Protein AF-A0A554N5T5-F1 (afdb_monomer_lite)

Secondary structure (DSSP, 8-state):
-------PPPP--------------------------------------------------------------PPPPPPSSHHHHHTT-TTEEE-TT--SEEEEETTEEEEEPPPS-EEE-HHHHHHHGGG-SS-SSEET---

pLDDT: mean 71.15, std 19.44, range [38.56, 95.56]

Foldseek 3Di:
DDDDDDDDDDDDDDDDDPPPDDDDDDDDDDDDDDDDDDDDDDDDDDDDDDDDDDDPPPPPPPPPPPPPPPPPPPQADADPALVRQCVPWVFAEFALPDQWDWDQDPNDTDTHGRDTGYHHDPRNCVSHVVQVPPNRGGGSGDD

Structure (mmCIF, N/CA/C/O backbone):
data_AF-A0A554N5T5-F1
#
_entry.id   AF-A0A554N5T5-F1
#
loop_
_atom_site.group_PDB
_atom_site.id
_atom_site.type_symbol
_atom_site.label_atom_id
_atom_site.label_alt_id
_atom_site.label_comp_id
_atom_site.label_asym_id
_atom_site.label_entity_id
_atom_site.label_seq_id
_atom_site.pdbx_PDB_ins_code
_atom_site.Cartn_x
_atom_site.Cartn_y
_atom_site.Cartn_z
_atom_site.occupancy
_atom_site.B_iso_or_equiv
_atom_site.auth_seq_id
_atom_site.auth_comp_id
_atom_site.auth_asym_id
_atom_site.auth_atom_id
_atom_site.pdbx_PDB_model_num
ATOM 1 N N . MET A 1 1 ? -51.146 -24.098 1.391 1.00 49.22 1 MET A N 1
ATOM 2 C CA . MET A 1 1 ? -50.821 -25.141 0.397 1.00 49.22 1 MET A CA 1
ATOM 3 C C . MET A 1 1 ? -49.317 -25.378 0.471 1.00 49.22 1 MET A C 1
ATOM 5 O O . MET A 1 1 ? -48.589 -24.434 0.192 1.00 49.22 1 MET A O 1
ATOM 9 N N . PRO A 1 2 ? -48.846 -26.531 0.975 1.00 57.75 2 PRO A N 1
ATOM 10 C CA . PRO A 1 2 ? -47.421 -26.832 1.106 1.00 57.75 2 PRO A CA 1
ATOM 11 C C . PRO A 1 2 ? -46.882 -27.589 -0.124 1.00 57.75 2 PRO A C 1
ATOM 13 O O . PRO A 1 2 ? -47.527 -28.508 -0.618 1.00 57.75 2 PRO A O 1
ATOM 16 N N . GLN A 1 3 ? -45.682 -27.234 -0.575 1.00 53.75 3 GLN A N 1
ATOM 17 C CA . GLN A 1 3 ? -44.787 -28.045 -1.417 1.00 53.75 3 GLN A CA 1
ATOM 18 C C . GLN A 1 3 ? -43.408 -27.911 -0.733 1.00 53.75 3 GLN A C 1
ATOM 20 O O . GLN A 1 3 ? -42.941 -26.788 -0.573 1.00 53.75 3 GLN A O 1
ATOM 25 N N . ALA A 1 4 ? -42.811 -28.902 -0.052 1.00 48.75 4 ALA A N 1
ATOM 26 C CA . ALA A 1 4 ? -42.299 -30.202 -0.518 1.00 48.75 4 ALA A CA 1
ATOM 27 C C . ALA A 1 4 ? -41.511 -30.057 -1.832 1.00 48.75 4 ALA A C 1
ATOM 29 O O . ALA A 1 4 ? -42.044 -29.518 -2.788 1.00 48.75 4 ALA A O 1
ATOM 30 N N . ALA A 1 5 ? -40.284 -30.526 -2.014 1.00 47.50 5 ALA A N 1
ATOM 31 C CA . ALA A 1 5 ? -39.278 -31.158 -1.174 1.00 47.50 5 ALA A CA 1
ATOM 32 C C . ALA A 1 5 ? -37.965 -31.154 -2.003 1.00 47.50 5 ALA A C 1
ATOM 34 O O . ALA A 1 5 ? -37.989 -30.853 -3.193 1.00 47.50 5 ALA A O 1
ATOM 35 N N . ASP A 1 6 ? -36.865 -31.539 -1.362 1.00 42.16 6 ASP A N 1
ATOM 36 C CA . ASP A 1 6 ? -35.802 -32.390 -1.920 1.00 42.16 6 ASP A CA 1
ATOM 37 C C . ASP A 1 6 ? -34.932 -31.902 -3.104 1.00 42.16 6 ASP A C 1
ATOM 39 O O . ASP A 1 6 ? -35.353 -31.843 -4.256 1.00 42.16 6 ASP A O 1
ATOM 43 N N . SER A 1 7 ? -33.645 -31.658 -2.826 1.00 48.94 7 SER A N 1
ATOM 44 C CA . SER A 1 7 ? -32.541 -31.988 -3.743 1.00 48.94 7 SER A CA 1
ATOM 45 C C . SER A 1 7 ? -31.223 -32.034 -2.968 1.00 48.94 7 SER A C 1
ATOM 47 O O . SER A 1 7 ? -30.623 -31.011 -2.634 1.00 48.94 7 SER A O 1
ATOM 49 N N . ALA A 1 8 ? -30.805 -33.257 -2.656 1.00 53.72 8 ALA A N 1
ATOM 50 C CA . ALA A 1 8 ? -29.527 -33.612 -2.053 1.00 53.72 8 ALA A CA 1
ATOM 51 C C . ALA A 1 8 ? -28.341 -33.489 -3.059 1.00 53.72 8 ALA A C 1
ATOM 53 O O . ALA A 1 8 ? -28.553 -33.276 -4.257 1.00 53.72 8 ALA A O 1
ATOM 54 N N . PRO A 1 9 ? -27.078 -33.590 -2.592 1.00 53.03 9 PRO A N 1
ATOM 55 C CA . PRO A 1 9 ? -25.887 -33.094 -3.286 1.00 53.03 9 PRO A CA 1
ATOM 56 C C . PRO A 1 9 ? -25.250 -34.104 -4.254 1.00 53.03 9 PRO A C 1
ATOM 58 O O . PRO A 1 9 ? -25.298 -35.316 -4.050 1.00 53.03 9 PRO A O 1
ATOM 61 N N . ARG A 1 10 ? -24.561 -33.596 -5.287 1.00 49.97 10 ARG A N 1
ATOM 62 C CA . ARG A 1 10 ? -23.724 -34.408 -6.184 1.00 49.97 10 ARG A CA 1
ATOM 63 C C . ARG A 1 10 ? -22.282 -34.514 -5.686 1.00 49.97 10 ARG A C 1
ATOM 65 O O . ARG A 1 10 ? -21.569 -33.522 -5.560 1.00 49.97 10 ARG A O 1
ATOM 72 N N . SER A 1 11 ? -21.892 -35.763 -5.467 1.00 43.12 11 SER A N 1
ATOM 73 C CA . SER A 1 11 ? -20.559 -36.301 -5.215 1.00 43.12 11 SER A CA 1
ATOM 74 C C . SER A 1 11 ? -19.518 -35.936 -6.278 1.00 43.12 11 SER A C 1
ATOM 76 O O . SER A 1 11 ? -19.821 -35.858 -7.467 1.00 43.12 11 SER A O 1
ATOM 78 N N . GLY A 1 12 ? -18.259 -35.833 -5.847 1.00 43.91 12 GLY A N 1
ATOM 79 C CA . GLY A 1 12 ? -17.091 -35.744 -6.721 1.00 43.91 12 GLY A CA 1
ATOM 80 C C . GLY A 1 12 ? -15.784 -35.888 -5.943 1.00 43.91 12 GLY A C 1
ATOM 81 O O . GLY A 1 12 ? -15.068 -34.914 -5.741 1.00 43.91 12 GLY A O 1
ATOM 82 N N . ALA A 1 13 ? -15.497 -37.104 -5.474 1.00 42.81 13 ALA A N 1
ATOM 83 C CA . ALA A 1 13 ? -14.181 -37.520 -4.992 1.00 42.81 13 ALA A CA 1
ATOM 84 C C . ALA A 1 13 ? -13.258 -37.822 -6.189 1.00 42.81 13 ALA A C 1
ATOM 86 O O . ALA A 1 13 ? -13.723 -38.361 -7.191 1.00 42.81 13 ALA A O 1
ATOM 87 N N . GLY A 1 14 ? -11.957 -37.516 -6.100 1.00 41.19 14 GLY A N 1
ATOM 88 C CA . GLY A 1 14 ? -11.031 -37.832 -7.196 1.00 41.19 14 GLY A CA 1
ATOM 89 C C . GLY A 1 14 ? -9.615 -37.275 -7.074 1.00 41.19 14 GLY A C 1
ATOM 90 O O . GLY A 1 14 ? -9.227 -36.373 -7.801 1.00 41.19 14 GLY A O 1
ATOM 91 N N . HIS A 1 15 ? -8.877 -37.840 -6.127 1.00 38.56 15 HIS A N 1
ATOM 92 C CA . HIS A 1 15 ? -7.425 -37.915 -5.957 1.00 38.56 15 HIS A CA 1
ATOM 93 C C . HIS A 1 15 ? -6.463 -37.468 -7.090 1.00 38.56 15 HIS A C 1
ATOM 95 O O . HIS A 1 15 ? -6.491 -37.950 -8.215 1.00 38.56 15 HIS A O 1
ATOM 101 N N . GLU A 1 16 ? -5.460 -36.694 -6.647 1.00 43.41 16 GLU A N 1
ATOM 102 C CA . GLU A 1 16 ? -4.024 -36.996 -6.788 1.00 43.41 16 GLU A CA 1
ATOM 103 C C . GLU A 1 16 ? -3.380 -36.973 -8.184 1.00 43.41 16 GLU A C 1
ATOM 105 O O . GLU A 1 16 ? -3.365 -37.983 -8.873 1.00 43.41 16 GLU A O 1
ATOM 110 N N . ARG A 1 17 ? -2.615 -35.907 -8.489 1.00 48.34 17 ARG A N 1
ATOM 111 C CA . ARG A 1 17 ? -1.247 -36.046 -9.043 1.00 48.34 17 ARG A CA 1
ATOM 112 C C . ARG A 1 17 ? -0.309 -34.966 -8.497 1.00 48.34 17 ARG A C 1
ATOM 114 O O . ARG A 1 17 ? -0.153 -33.872 -9.034 1.00 48.34 17 ARG A O 1
ATOM 121 N N . ARG A 1 18 ? 0.373 -35.334 -7.413 1.00 51.47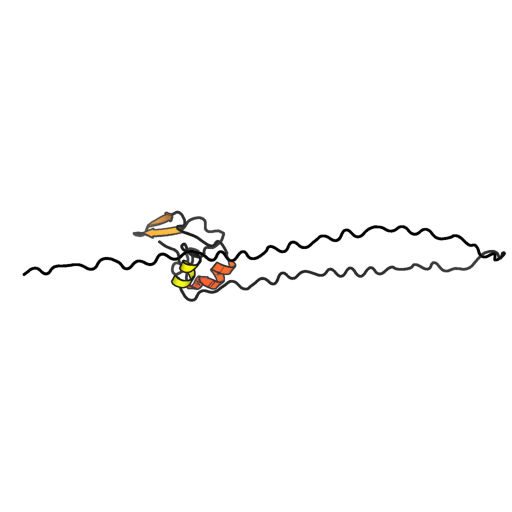 18 ARG A N 1
ATOM 122 C CA . ARG A 1 18 ? 1.564 -34.691 -6.845 1.00 51.47 18 ARG A CA 1
ATOM 123 C C . ARG A 1 18 ? 2.710 -34.720 -7.870 1.00 51.47 18 ARG A C 1
ATOM 125 O O . ARG A 1 18 ? 3.497 -35.662 -7.912 1.00 51.47 18 ARG A O 1
ATOM 132 N N . SER A 1 19 ? 2.818 -33.681 -8.696 1.00 45.09 19 SER A N 1
ATOM 133 C CA . SER A 1 19 ? 3.939 -33.495 -9.625 1.00 45.09 19 SER A CA 1
ATOM 134 C C . SER A 1 19 ? 5.207 -33.103 -8.856 1.00 45.09 19 SER A C 1
ATOM 136 O O . SER A 1 19 ? 5.500 -31.925 -8.650 1.00 45.09 19 SER A O 1
ATOM 138 N N . ARG A 1 20 ? 5.969 -34.115 -8.427 1.00 57.06 20 ARG A N 1
ATOM 139 C CA . ARG A 1 20 ? 7.318 -33.985 -7.862 1.00 57.06 20 ARG A CA 1
ATOM 140 C C . ARG A 1 20 ? 8.254 -33.379 -8.917 1.00 57.06 20 ARG A C 1
ATOM 142 O O . ARG A 1 20 ? 8.792 -34.100 -9.754 1.00 57.06 20 ARG A O 1
ATOM 149 N N . ARG A 1 21 ? 8.467 -32.058 -8.888 1.00 56.06 21 ARG A N 1
ATOM 150 C CA . ARG A 1 21 ? 9.581 -31.444 -9.625 1.00 56.06 21 ARG A CA 1
ATOM 151 C C . ARG A 1 21 ? 10.873 -31.743 -8.876 1.00 56.06 21 ARG A C 1
ATOM 153 O O . ARG A 1 21 ? 11.084 -31.331 -7.741 1.00 56.06 21 ARG A O 1
ATOM 160 N N . ARG A 1 22 ? 11.670 -32.561 -9.551 1.00 53.31 22 ARG A N 1
ATOM 161 C CA . ARG A 1 22 ? 13.000 -33.048 -9.217 1.00 53.31 22 ARG A CA 1
ATOM 162 C C . ARG A 1 22 ? 13.915 -31.855 -8.919 1.00 53.31 22 ARG A C 1
ATOM 164 O O . ARG A 1 22 ? 14.130 -31.012 -9.782 1.00 53.31 22 ARG A O 1
ATOM 171 N N . ILE A 1 23 ? 14.408 -31.786 -7.687 1.00 52.84 23 ILE A N 1
ATOM 172 C CA . ILE A 1 23 ? 15.435 -30.837 -7.256 1.00 52.84 23 ILE A CA 1
ATOM 173 C C . ILE A 1 23 ? 16.756 -31.349 -7.832 1.00 52.84 23 ILE A C 1
ATOM 175 O O . ILE A 1 23 ? 17.300 -32.347 -7.365 1.00 52.84 23 ILE A O 1
ATOM 179 N N . THR A 1 24 ? 17.233 -30.718 -8.898 1.00 52.78 24 THR A N 1
ATOM 180 C CA . THR A 1 24 ? 18.574 -30.928 -9.446 1.00 52.78 24 THR A CA 1
ATOM 181 C C . THR A 1 24 ? 19.557 -30.089 -8.635 1.00 52.78 24 THR A C 1
ATOM 183 O O . THR A 1 24 ? 19.579 -28.866 -8.732 1.00 52.78 24 THR A O 1
ATOM 186 N N . THR A 1 25 ? 20.360 -30.747 -7.804 1.00 57.94 25 THR A N 1
ATOM 187 C CA . THR A 1 25 ? 21.508 -30.143 -7.122 1.00 57.94 25 THR A CA 1
ATOM 188 C C . THR A 1 25 ? 22.676 -29.987 -8.108 1.00 57.94 25 THR A C 1
ATOM 190 O O . THR A 1 25 ? 23.007 -30.942 -8.815 1.00 57.94 25 THR A O 1
ATOM 193 N N . PRO A 1 26 ? 23.341 -28.820 -8.187 1.00 51.88 26 PRO A N 1
ATOM 194 C CA . PRO A 1 26 ? 24.586 -28.704 -8.929 1.00 51.88 26 PRO A CA 1
ATOM 195 C C . PRO A 1 26 ? 25.733 -29.338 -8.130 1.00 51.88 26 PRO A C 1
ATOM 197 O O . PRO A 1 26 ? 26.056 -28.950 -7.009 1.00 51.88 26 PRO A O 1
ATOM 200 N N . ARG A 1 27 ? 26.333 -30.353 -8.750 1.00 50.59 27 ARG A N 1
ATOM 201 C CA . ARG A 1 27 ? 27.524 -31.093 -8.330 1.00 50.59 27 ARG A CA 1
ATOM 202 C C . ARG A 1 27 ? 28.739 -30.158 -8.323 1.00 50.59 27 ARG A C 1
ATOM 204 O O . ARG A 1 27 ? 29.186 -29.709 -9.374 1.00 50.59 27 ARG A O 1
ATOM 211 N N . THR A 1 28 ? 29.291 -29.894 -7.144 1.00 45.75 28 THR A N 1
ATOM 212 C CA . THR A 1 28 ? 30.561 -29.185 -6.960 1.00 45.75 28 THR A CA 1
ATOM 213 C C . THR A 1 28 ? 31.709 -30.021 -7.533 1.00 45.75 28 THR A C 1
ATOM 215 O O . THR A 1 28 ? 32.001 -31.128 -7.076 1.00 45.75 28 THR A O 1
ATOM 218 N N . ARG A 1 29 ? 32.360 -29.514 -8.586 1.00 50.28 29 ARG A N 1
ATOM 219 C CA . ARG A 1 29 ? 33.552 -30.132 -9.182 1.00 50.28 29 ARG A CA 1
ATOM 220 C C . ARG A 1 29 ? 34.784 -29.650 -8.412 1.00 50.28 29 ARG A C 1
ATOM 222 O O . ARG A 1 29 ? 35.198 -28.502 -8.525 1.00 50.28 29 ARG A O 1
ATOM 229 N N . ARG A 1 30 ? 35.341 -30.551 -7.606 1.00 50.38 30 ARG A N 1
ATOM 230 C CA . ARG A 1 30 ? 36.620 -30.425 -6.898 1.00 50.38 30 ARG A CA 1
ATOM 231 C C . ARG A 1 30 ? 37.745 -30.540 -7.939 1.00 50.38 30 ARG A C 1
ATOM 233 O O . ARG A 1 30 ? 37.975 -31.624 -8.465 1.00 50.38 30 ARG A O 1
ATOM 240 N N . GLY A 1 31 ? 38.376 -29.423 -8.296 1.00 45.19 31 GLY A N 1
ATOM 241 C CA . GLY A 1 31 ? 39.524 -29.384 -9.209 1.00 45.19 31 GLY A CA 1
ATOM 242 C C . GLY A 1 31 ? 40.820 -29.645 -8.449 1.00 45.19 31 GLY A C 1
ATOM 243 O O . GLY A 1 31 ? 41.199 -28.855 -7.588 1.00 45.19 31 GLY A O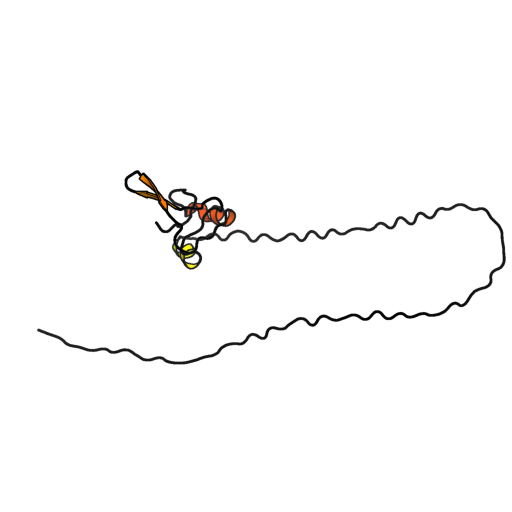 1
ATOM 244 N N . GLY A 1 32 ? 41.447 -30.787 -8.731 1.00 43.22 32 GLY A N 1
ATOM 245 C CA . GLY A 1 32 ? 42.703 -31.233 -8.141 1.00 43.22 32 GLY A CA 1
ATOM 246 C C . GLY A 1 32 ? 43.899 -30.398 -8.597 1.00 43.22 32 GLY A C 1
ATOM 247 O O . GLY A 1 32 ? 44.014 -30.006 -9.754 1.00 43.22 32 GLY A O 1
ATOM 248 N N . ARG A 1 33 ? 44.786 -30.143 -7.639 1.00 49.31 33 ARG A N 1
ATOM 249 C CA . ARG A 1 33 ? 46.080 -29.481 -7.771 1.00 49.31 33 ARG A CA 1
ATOM 250 C C . ARG A 1 33 ? 47.094 -30.533 -8.239 1.00 49.31 33 ARG A C 1
ATOM 252 O O . ARG A 1 33 ? 47.535 -31.327 -7.413 1.00 49.31 33 ARG A O 1
ATOM 259 N N . SER A 1 34 ? 47.430 -30.553 -9.529 1.00 44.41 34 SER A N 1
ATOM 260 C CA . SER A 1 34 ? 48.557 -31.350 -10.036 1.00 44.41 34 SER A CA 1
ATOM 261 C C . SER A 1 34 ? 49.816 -30.491 -10.016 1.00 44.41 34 SER A C 1
ATOM 263 O O . SER A 1 34 ? 49.837 -29.389 -10.562 1.00 44.41 34 SER A O 1
ATOM 265 N N . ARG A 1 35 ? 50.813 -30.971 -9.274 1.00 53.09 35 ARG A N 1
ATOM 266 C CA . ARG A 1 35 ? 52.173 -30.445 -9.216 1.00 53.09 35 ARG A CA 1
ATOM 267 C C . ARG A 1 35 ? 52.974 -31.237 -10.237 1.00 53.09 35 ARG A C 1
ATOM 269 O O . ARG A 1 35 ? 53.148 -32.431 -10.031 1.00 53.09 35 ARG A O 1
ATOM 276 N N . ASP A 1 36 ? 53.494 -30.568 -11.251 1.00 45.00 36 ASP A N 1
ATOM 277 C CA . ASP A 1 36 ? 54.480 -31.150 -12.151 1.00 45.00 36 ASP A CA 1
ATOM 278 C C . ASP A 1 36 ? 55.788 -30.369 -12.002 1.00 45.00 36 ASP A C 1
ATOM 280 O O . ASP A 1 36 ? 55.914 -29.209 -12.388 1.00 45.00 36 ASP A O 1
ATOM 284 N N . HIS A 1 37 ? 56.735 -31.026 -11.331 1.00 52.12 37 HIS A N 1
ATOM 285 C CA . HIS A 1 37 ? 58.162 -30.734 -11.361 1.00 52.12 37 HIS A CA 1
ATOM 286 C C . HIS A 1 37 ? 58.725 -31.285 -12.667 1.00 52.12 37 HIS A C 1
ATOM 288 O O . HIS A 1 37 ? 58.527 -32.46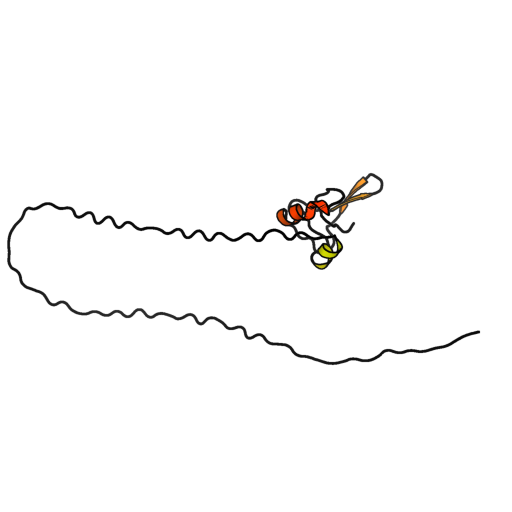6 -12.899 1.00 52.12 37 HIS A O 1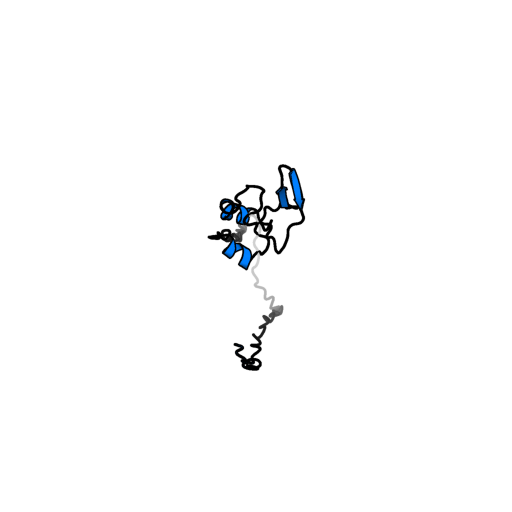
ATOM 294 N N . HIS A 1 38 ? 59.453 -30.485 -13.443 1.00 41.91 38 HIS A N 1
ATOM 295 C CA . HIS A 1 38 ? 60.478 -30.860 -14.436 1.00 41.91 38 HIS A CA 1
ATOM 296 C C . HIS A 1 38 ? 61.187 -29.542 -14.792 1.00 41.91 38 HIS A C 1
ATOM 298 O O . HIS A 1 38 ? 60.537 -28.506 -14.866 1.00 41.91 38 HIS A O 1
ATOM 304 N N . GLN A 1 39 ? 62.476 -29.426 -15.064 1.00 43.53 39 GLN A N 1
ATOM 305 C CA . GLN A 1 39 ? 63.668 -30.243 -14.896 1.00 43.53 39 GLN A CA 1
ATOM 306 C C . GLN A 1 39 ? 64.765 -29.210 -15.191 1.00 43.53 39 GLN A C 1
ATOM 308 O O . GLN A 1 39 ? 64.739 -28.555 -16.230 1.00 43.53 39 GLN A O 1
ATOM 313 N N . PHE A 1 40 ? 65.685 -29.015 -14.255 1.00 43.69 40 PHE A N 1
ATOM 314 C CA . PHE A 1 40 ? 66.874 -28.188 -14.436 1.00 43.69 40 PHE A CA 1
ATOM 315 C C . PHE A 1 40 ? 67.748 -28.811 -15.540 1.00 43.69 40 PHE A C 1
ATOM 317 O O . PHE A 1 40 ? 68.143 -29.973 -15.413 1.00 43.69 40 PHE A O 1
ATOM 324 N N . GLN A 1 41 ? 68.068 -28.064 -16.597 1.00 45.34 41 GLN A N 1
ATOM 325 C CA . GLN A 1 41 ? 69.182 -28.348 -17.508 1.00 45.34 41 GLN A CA 1
ATOM 326 C C . GLN A 1 41 ? 69.824 -27.003 -17.861 1.00 45.34 41 GLN A C 1
ATOM 328 O O . GLN A 1 41 ? 69.163 -26.115 -18.394 1.00 45.34 41 GLN A O 1
ATOM 333 N N . GLY A 1 42 ? 71.075 -26.832 -17.435 1.00 47.41 42 GLY A N 1
ATOM 334 C CA . GLY A 1 42 ? 71.839 -25.602 -17.593 1.00 47.41 42 GLY A CA 1
ATOM 335 C C . GLY A 1 42 ? 72.414 -25.439 -18.996 1.00 47.41 42 GLY A C 1
ATOM 336 O O . GLY A 1 42 ? 72.755 -26.419 -19.647 1.00 47.41 42 GLY A O 1
ATOM 337 N N . GLU A 1 43 ? 72.574 -24.182 -19.401 1.00 52.69 43 GLU A N 1
ATOM 338 C CA . GLU A 1 43 ? 73.340 -23.763 -20.576 1.00 52.69 43 GLU A CA 1
ATOM 339 C C . GLU A 1 43 ? 74.603 -23.012 -20.111 1.00 52.69 43 GLU A C 1
ATOM 341 O O . GLU A 1 43 ? 74.504 -22.159 -19.218 1.00 52.69 43 GLU A O 1
ATOM 346 N N . PRO A 1 44 ? 75.797 -23.294 -20.668 1.00 64.25 44 PRO A N 1
ATOM 347 C CA . PRO A 1 44 ? 77.033 -22.648 -20.254 1.00 64.25 44 PRO A CA 1
ATOM 348 C C . PRO A 1 44 ? 77.352 -21.458 -21.164 1.00 64.25 44 PRO A C 1
ATOM 350 O O . PRO A 1 44 ? 77.716 -21.646 -22.320 1.00 64.25 44 PRO A O 1
ATOM 353 N N . VAL A 1 45 ? 77.347 -20.228 -20.641 1.00 52.00 45 VAL A N 1
ATOM 354 C CA . VAL A 1 45 ? 78.015 -19.110 -21.329 1.00 52.00 45 VAL A CA 1
ATOM 355 C C . VAL A 1 45 ? 78.861 -18.308 -20.351 1.00 52.00 45 VAL A C 1
ATOM 357 O O . VAL A 1 45 ? 78.407 -17.777 -19.340 1.00 52.00 45 VAL A O 1
ATOM 360 N N . ARG A 1 46 ? 80.153 -18.292 -20.672 1.00 52.94 46 ARG A N 1
ATOM 361 C CA . ARG A 1 46 ? 81.243 -17.636 -19.961 1.00 52.94 46 ARG A CA 1
ATOM 362 C C . ARG A 1 46 ? 81.137 -16.110 -20.097 1.00 52.94 46 ARG A C 1
ATOM 364 O O . ARG A 1 46 ? 81.020 -15.622 -21.208 1.00 52.94 46 ARG A O 1
ATOM 371 N N . ILE A 1 47 ? 81.292 -15.423 -18.958 1.00 58.16 47 ILE A N 1
ATOM 372 C CA . ILE A 1 47 ? 82.082 -14.192 -18.721 1.00 58.16 47 ILE A CA 1
ATOM 373 C C . ILE A 1 47 ? 81.829 -12.999 -19.669 1.00 58.16 47 ILE A C 1
ATOM 375 O O . ILE A 1 47 ? 82.184 -13.079 -20.832 1.00 58.16 47 ILE A O 1
ATOM 379 N N . ILE A 1 48 ? 81.405 -11.843 -19.127 1.00 56.19 48 ILE A N 1
ATOM 380 C CA . ILE A 1 48 ? 82.055 -10.512 -19.265 1.00 56.19 48 ILE A CA 1
ATOM 381 C C . ILE A 1 48 ? 81.389 -9.518 -18.286 1.00 56.19 48 ILE A C 1
ATOM 383 O O . ILE A 1 48 ? 80.211 -9.614 -17.956 1.00 56.19 48 ILE A O 1
ATOM 387 N N . ARG A 1 49 ? 82.215 -8.621 -17.742 1.00 56.56 49 ARG A N 1
ATOM 388 C CA . ARG A 1 49 ? 82.007 -7.760 -16.572 1.00 56.56 49 ARG A CA 1
ATOM 389 C C . ARG A 1 49 ? 81.263 -6.454 -16.911 1.00 56.56 49 ARG A C 1
ATOM 391 O O . ARG A 1 49 ? 81.670 -5.763 -17.830 1.00 56.56 49 ARG A O 1
ATOM 398 N N . THR A 1 50 ? 80.293 -6.113 -16.055 1.00 55.09 50 THR A N 1
ATOM 399 C CA . THR A 1 50 ? 79.912 -4.777 -15.525 1.00 55.09 50 THR A CA 1
ATOM 400 C C . THR A 1 50 ? 79.575 -3.584 -16.446 1.00 55.09 50 THR A C 1
ATOM 402 O O . THR A 1 50 ? 80.302 -3.262 -17.372 1.00 55.09 50 THR A O 1
ATOM 405 N N . LEU A 1 51 ? 78.569 -2.826 -15.968 1.00 53.41 51 LEU A N 1
ATOM 406 C CA . LEU A 1 51 ? 78.051 -1.494 -16.348 1.00 53.41 51 LEU A CA 1
ATOM 407 C C . LEU A 1 51 ? 77.034 -1.445 -17.502 1.00 53.41 51 LEU A C 1
ATOM 409 O O . LEU A 1 51 ? 77.381 -1.594 -18.664 1.00 53.41 51 LEU A O 1
ATOM 413 N N . GLY A 1 52 ? 75.781 -1.103 -17.174 1.00 44.78 52 GLY A N 1
ATOM 414 C CA . GLY A 1 52 ? 74.802 -0.683 -18.179 1.00 44.78 52 GLY A CA 1
ATOM 415 C C . GLY A 1 52 ? 73.353 -0.689 -17.700 1.00 44.78 52 GLY A C 1
ATOM 416 O O . GLY A 1 52 ? 72.693 -1.716 -17.712 1.00 44.78 52 GLY A O 1
ATOM 417 N N . ILE A 1 53 ? 72.897 0.483 -17.270 1.00 53.22 53 ILE A N 1
ATOM 418 C CA . ILE A 1 53 ? 71.522 0.964 -17.056 1.00 53.22 53 ILE A CA 1
ATOM 419 C C . ILE A 1 53 ? 70.417 0.174 -17.788 1.00 53.22 53 ILE A C 1
ATOM 421 O O . ILE A 1 53 ? 70.408 0.125 -19.011 1.00 53.22 53 ILE A O 1
ATOM 425 N N . ALA A 1 54 ? 69.415 -0.297 -17.038 1.00 49.81 54 ALA A N 1
ATOM 426 C CA . ALA A 1 54 ? 67.996 0.028 -17.254 1.00 49.81 54 ALA A CA 1
ATOM 427 C C . ALA A 1 54 ? 67.148 -0.673 -16.183 1.00 49.81 54 ALA A C 1
ATOM 429 O O . ALA A 1 54 ? 66.913 -1.879 -16.234 1.00 49.81 54 ALA A O 1
ATOM 430 N N . ALA A 1 55 ? 66.674 0.091 -15.199 1.00 55.03 55 ALA A N 1
ATOM 431 C CA . ALA A 1 55 ? 65.597 -0.348 -14.327 1.00 55.03 55 ALA A CA 1
ATOM 432 C C . ALA A 1 55 ? 64.334 -0.524 -15.184 1.00 55.03 55 ALA A C 1
ATOM 434 O O . ALA A 1 55 ? 63.646 0.445 -15.494 1.00 55.03 55 ALA A O 1
ATOM 435 N N . ALA A 1 56 ? 64.043 -1.754 -15.602 1.00 56.38 56 ALA A N 1
ATOM 436 C CA . ALA A 1 56 ? 62.763 -2.089 -16.205 1.00 56.38 56 ALA A CA 1
ATOM 437 C C . ALA A 1 56 ? 61.718 -2.175 -15.082 1.00 56.38 56 ALA A C 1
ATOM 439 O O . ALA A 1 56 ? 61.451 -3.242 -14.530 1.00 56.38 56 ALA A O 1
ATOM 440 N N . THR A 1 57 ? 61.151 -1.032 -14.697 1.00 60.22 57 THR A N 1
ATOM 441 C CA . THR A 1 57 ? 59.937 -0.977 -13.881 1.00 60.22 57 THR A CA 1
ATOM 442 C C . THR A 1 57 ? 58.782 -1.544 -14.704 1.00 60.22 57 THR A C 1
ATOM 444 O O . THR A 1 57 ? 58.103 -0.837 -15.444 1.00 60.22 57 THR A O 1
ATOM 447 N N . ALA A 1 58 ? 58.560 -2.853 -14.598 1.00 61.56 58 ALA A N 1
ATOM 448 C CA . ALA A 1 58 ? 57.362 -3.493 -15.121 1.00 61.56 58 ALA A CA 1
ATOM 449 C C . ALA A 1 58 ? 56.152 -3.011 -14.302 1.00 61.56 58 ALA A C 1
ATOM 451 O O . ALA A 1 58 ? 55.815 -3.574 -13.261 1.00 61.56 58 ALA A O 1
ATOM 452 N N . VAL A 1 59 ? 55.520 -1.923 -14.745 1.00 61.00 59 VAL A N 1
ATOM 453 C CA . VAL A 1 59 ? 54.251 -1.443 -14.191 1.00 61.00 59 VAL A CA 1
ATOM 454 C C . VAL A 1 59 ? 53.168 -2.439 -14.603 1.00 61.00 59 VAL A C 1
ATOM 456 O O . VAL A 1 59 ? 52.619 -2.363 -15.701 1.00 61.00 59 VAL A O 1
ATOM 459 N N . LEU A 1 60 ? 52.870 -3.410 -13.735 1.00 63.53 60 LEU A N 1
ATOM 460 C CA . LEU A 1 60 ? 51.677 -4.245 -13.872 1.00 63.53 60 LEU A CA 1
ATOM 461 C C . LEU A 1 60 ? 50.447 -3.363 -13.621 1.00 63.53 60 LEU A C 1
ATOM 463 O O . LEU A 1 60 ? 50.035 -3.155 -12.481 1.00 63.53 60 LEU A O 1
ATOM 467 N N . ALA A 1 61 ? 49.859 -2.838 -14.694 1.00 60.97 61 ALA A N 1
ATOM 468 C CA . ALA A 1 61 ? 48.554 -2.196 -14.649 1.00 60.97 61 ALA A CA 1
ATOM 469 C C . ALA A 1 61 ? 47.479 -3.262 -14.377 1.00 60.97 61 ALA A C 1
ATOM 471 O O . ALA A 1 61 ? 47.005 -3.944 -15.286 1.00 60.97 61 ALA A O 1
ATOM 472 N N . THR A 1 62 ? 47.103 -3.438 -13.112 1.00 67.44 62 THR A N 1
ATOM 473 C CA . THR A 1 62 ? 45.952 -4.255 -12.727 1.00 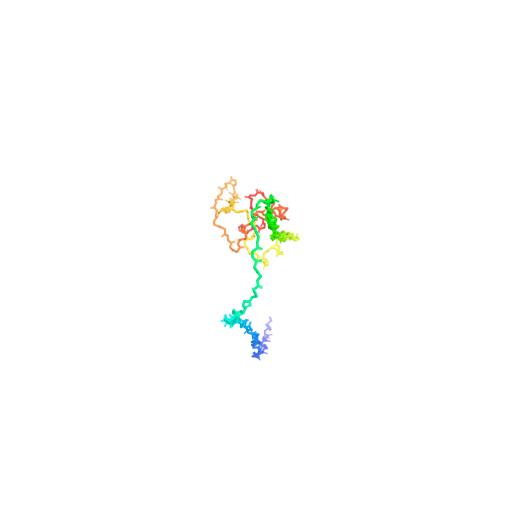67.44 62 THR A CA 1
ATOM 474 C C . THR A 1 62 ? 44.677 -3.459 -12.989 1.00 67.44 62 THR A C 1
ATOM 476 O O . THR A 1 62 ? 44.243 -2.632 -12.189 1.00 67.44 62 THR A O 1
ATOM 479 N N . THR A 1 63 ? 44.046 -3.693 -14.138 1.00 69.31 63 THR A N 1
ATOM 480 C CA . THR A 1 63 ? 42.694 -3.193 -14.397 1.00 69.31 63 THR A CA 1
ATOM 481 C C . THR A 1 63 ? 41.704 -3.987 -13.545 1.00 69.31 63 THR A C 1
ATOM 483 O O . THR A 1 63 ? 41.199 -5.043 -13.922 1.00 69.31 63 THR A O 1
ATOM 486 N N . VAL A 1 64 ? 41.428 -3.487 -12.342 1.00 69.00 64 VAL A N 1
ATOM 487 C CA . VAL A 1 64 ? 40.302 -3.948 -11.526 1.00 69.00 64 VAL A CA 1
ATOM 488 C C . VAL A 1 64 ? 39.001 -3.531 -12.210 1.00 69.00 64 VAL A C 1
ATOM 490 O O . VAL A 1 64 ? 38.509 -2.418 -12.035 1.00 69.00 64 VAL A O 1
ATOM 493 N N . VAL A 1 65 ? 38.427 -4.431 -13.008 1.00 68.88 65 VAL A N 1
ATOM 494 C CA . VAL A 1 65 ? 37.039 -4.299 -13.461 1.00 68.88 65 VAL A CA 1
ATOM 495 C C . VAL A 1 65 ? 36.147 -4.547 -12.248 1.00 68.88 65 VAL A C 1
ATOM 497 O O . VAL A 1 65 ? 35.800 -5.682 -11.921 1.00 68.88 65 VAL A O 1
ATOM 500 N N . VAL A 1 66 ? 35.787 -3.469 -11.550 1.0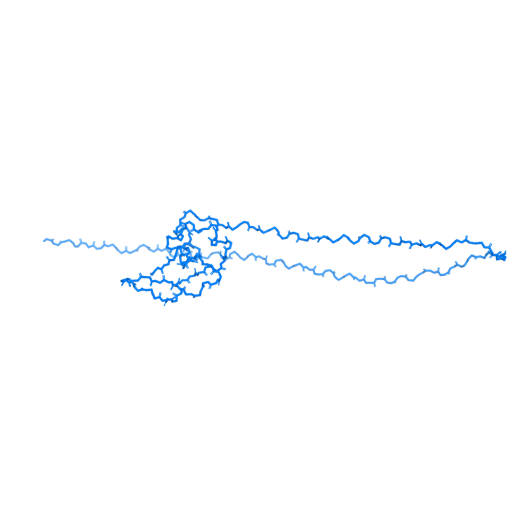0 68.25 66 VAL A N 1
ATOM 501 C CA . VAL A 1 66 ? 34.710 -3.486 -10.557 1.00 68.25 66 VAL A CA 1
ATOM 502 C C . VAL A 1 66 ? 33.400 -3.600 -11.334 1.00 68.25 66 VAL A C 1
ATOM 504 O O . VAL A 1 66 ? 32.772 -2.608 -11.697 1.00 68.25 66 VAL A O 1
ATOM 507 N N . GLY A 1 67 ? 33.012 -4.834 -11.652 1.00 58.94 67 GLY A N 1
ATOM 508 C CA . GLY A 1 67 ? 31.699 -5.146 -12.201 1.00 58.94 67 GLY A CA 1
ATOM 509 C C . GLY A 1 67 ? 30.630 -4.851 -11.155 1.00 58.94 67 GLY A C 1
ATOM 510 O O . GLY A 1 67 ? 30.288 -5.715 -10.351 1.00 58.94 67 GLY A O 1
ATOM 511 N N . GLY A 1 68 ? 30.122 -3.619 -11.138 1.00 63.41 68 GLY A N 1
ATOM 512 C CA . GLY A 1 68 ? 28.973 -3.250 -10.324 1.00 63.41 68 GLY A CA 1
ATOM 513 C C . GLY A 1 68 ? 27.760 -4.058 -10.773 1.00 63.41 68 GLY A C 1
ATOM 514 O O . GLY A 1 68 ? 27.214 -3.819 -11.849 1.00 63.41 68 GLY A O 1
ATOM 515 N N . THR A 1 69 ? 27.322 -5.024 -9.965 1.00 63.72 69 THR A N 1
ATOM 516 C CA . THR A 1 69 ? 26.030 -5.676 -10.175 1.00 63.72 69 THR A CA 1
ATOM 517 C C . THR A 1 69 ? 24.941 -4.639 -9.917 1.00 63.72 69 THR A C 1
ATOM 519 O O . THR A 1 69 ? 24.544 -4.416 -8.771 1.00 63.72 69 THR A O 1
ATOM 522 N N . SER A 1 70 ? 24.476 -3.966 -10.969 1.00 64.25 70 SER A N 1
ATOM 523 C CA . SER A 1 70 ? 23.289 -3.125 -10.871 1.00 64.25 70 SER A CA 1
ATOM 524 C C . SER A 1 70 ? 22.111 -4.059 -10.616 1.00 64.25 70 SER A C 1
ATOM 526 O O . SER A 1 70 ? 21.675 -4.795 -11.502 1.00 64.25 70 SER A O 1
ATOM 528 N N . THR A 1 71 ? 21.653 -4.123 -9.365 1.00 65.44 71 THR A N 1
ATOM 529 C CA . THR A 1 71 ? 20.423 -4.844 -9.041 1.00 65.44 71 THR A CA 1
ATOM 530 C C . THR A 1 71 ? 19.307 -4.100 -9.752 1.00 65.44 71 THR A C 1
ATOM 532 O O . THR A 1 71 ? 18.975 -2.991 -9.366 1.00 65.44 71 THR A O 1
ATOM 535 N N . ALA A 1 72 ? 18.766 -4.649 -10.836 1.00 72.31 72 ALA A N 1
ATOM 536 C CA . ALA A 1 72 ? 17.626 -4.031 -11.497 1.00 72.31 72 ALA A CA 1
ATOM 537 C C . ALA A 1 72 ? 16.458 -4.004 -10.496 1.00 72.31 72 ALA A C 1
ATOM 539 O O . ALA A 1 72 ? 15.852 -5.042 -10.214 1.00 72.31 72 ALA A O 1
ATOM 540 N N . GLN A 1 73 ? 16.175 -2.842 -9.897 1.00 72.62 73 GLN A N 1
ATOM 541 C CA . GLN A 1 73 ? 15.051 -2.707 -8.980 1.00 72.62 73 GLN A CA 1
ATOM 542 C C . GLN A 1 73 ? 13.770 -2.741 -9.809 1.00 72.62 73 GLN A C 1
ATOM 544 O O . GLN A 1 73 ? 13.454 -1.802 -10.539 1.00 72.62 73 GLN A O 1
ATOM 549 N N . ALA A 1 74 ? 13.040 -3.851 -9.720 1.00 80.12 74 ALA A N 1
ATOM 550 C CA . ALA A 1 74 ? 11.742 -3.971 -10.362 1.00 80.12 74 ALA A CA 1
ATOM 551 C C . ALA A 1 74 ? 10.821 -2.841 -9.879 1.00 80.12 74 ALA A C 1
ATOM 553 O O . ALA A 1 74 ? 10.698 -2.596 -8.675 1.00 80.12 74 ALA A O 1
ATOM 554 N N . ALA A 1 75 ? 10.171 -2.160 -10.825 1.00 85.38 75 ALA A N 1
ATOM 555 C CA . ALA A 1 75 ? 9.235 -1.097 -10.501 1.00 85.38 75 ALA A CA 1
ATOM 556 C C . ALA A 1 75 ? 8.105 -1.632 -9.595 1.00 85.38 75 ALA A C 1
ATOM 558 O O . ALA A 1 75 ? 7.615 -2.750 -9.805 1.00 85.38 75 ALA A O 1
ATOM 559 N N . PRO A 1 76 ? 7.666 -0.854 -8.590 1.00 89.12 76 PRO A N 1
ATOM 560 C CA . PRO A 1 76 ? 6.585 -1.266 -7.708 1.00 89.12 76 PRO A CA 1
ATOM 561 C C . PRO A 1 76 ? 5.289 -1.488 -8.494 1.00 89.12 76 PRO A C 1
ATOM 563 O O . PRO A 1 76 ? 4.919 -0.704 -9.368 1.00 89.12 76 PRO A O 1
ATOM 566 N N . LYS A 1 77 ? 4.566 -2.560 -8.158 1.00 92.12 77 LYS A N 1
ATOM 567 C CA . LYS A 1 77 ? 3.308 -2.899 -8.828 1.00 92.12 77 LYS A CA 1
ATOM 568 C C . LYS A 1 77 ? 2.233 -1.859 -8.512 1.00 92.12 77 LYS A C 1
ATOM 570 O O . LYS A 1 77 ? 1.916 -1.637 -7.346 1.00 92.12 77 LYS A O 1
ATOM 575 N N . SER A 1 78 ? 1.628 -1.278 -9.545 1.00 94.50 78 SER A N 1
ATOM 576 C CA . SER A 1 78 ? 0.417 -0.466 -9.399 1.00 94.50 78 SER A CA 1
ATOM 577 C C . SER A 1 78 ? -0.825 -1.339 -9.575 1.00 94.50 78 SER A C 1
ATOM 579 O O . SER A 1 78 ? -0.894 -2.175 -10.480 1.00 94.50 78 SER A O 1
ATOM 581 N N . TYR A 1 79 ? -1.796 -1.164 -8.690 1.00 94.62 79 TYR A N 1
ATOM 582 C CA . TYR A 1 79 ? -3.078 -1.848 -8.702 1.00 94.62 79 TYR A CA 1
ATOM 583 C C . TYR A 1 79 ? -4.162 -0.901 -9.225 1.00 94.62 79 TYR A C 1
ATOM 585 O O . TYR A 1 79 ? -4.147 0.307 -8.981 1.00 94.62 79 TYR A O 1
ATOM 593 N N . ALA A 1 80 ? -5.122 -1.464 -9.959 1.00 94.56 80 ALA A N 1
ATOM 594 C CA . ALA A 1 80 ? -6.235 -0.694 -10.504 1.00 94.56 80 ALA A CA 1
ATOM 595 C C . ALA A 1 80 ? -7.228 -0.263 -9.412 1.00 94.56 80 ALA A C 1
ATOM 597 O O . ALA A 1 80 ? -7.753 0.844 -9.460 1.00 94.56 80 ALA A O 1
ATOM 598 N N . ASN A 1 81 ? -7.482 -1.135 -8.432 1.00 94.75 81 ASN A N 1
ATOM 599 C CA . ASN A 1 81 ? -8.478 -0.940 -7.383 1.00 94.75 81 ASN A CA 1
ATOM 600 C C . ASN A 1 81 ? -8.136 -1.752 -6.122 1.00 94.75 81 ASN A C 1
ATOM 602 O O . ASN A 1 81 ? -7.245 -2.607 -6.130 1.00 94.75 81 ASN A O 1
ATOM 606 N N . CYS A 1 82 ? -8.890 -1.512 -5.049 1.00 94.00 82 CYS A N 1
ATOM 607 C CA . CYS A 1 82 ? -8.693 -2.192 -3.773 1.00 94.00 82 CYS A CA 1
ATOM 608 C C . CYS A 1 82 ? -9.005 -3.686 -3.802 1.00 94.00 82 CYS A C 1
ATOM 610 O O . CYS A 1 82 ? -8.338 -4.443 -3.106 1.00 94.00 82 CYS A O 1
ATOM 612 N N . THR A 1 83 ? -9.915 -4.149 -4.659 1.00 94.62 83 THR A N 1
ATOM 613 C CA . THR A 1 83 ? -10.175 -5.585 -4.825 1.00 94.62 83 THR A CA 1
ATOM 614 C C . THR A 1 83 ? -8.923 -6.321 -5.298 1.00 94.62 83 THR A C 1
ATOM 616 O O . THR A 1 83 ? -8.610 -7.398 -4.796 1.00 94.62 83 THR A O 1
ATOM 619 N N . ALA A 1 84 ? -8.172 -5.739 -6.237 1.00 95.06 84 ALA A N 1
ATOM 620 C CA . ALA A 1 84 ? -6.919 -6.316 -6.713 1.00 95.06 84 ALA A CA 1
ATOM 621 C C . ALA A 1 84 ? -5.835 -6.328 -5.622 1.00 95.06 84 ALA A C 1
ATOM 623 O O . ALA A 1 84 ? -5.095 -7.306 -5.522 1.00 95.06 84 ALA A O 1
ATOM 624 N N . VAL A 1 85 ? -5.778 -5.287 -4.783 1.00 95.12 85 VAL A N 1
ATOM 625 C CA . VAL A 1 85 ? -4.891 -5.255 -3.610 1.00 95.12 85 VAL A CA 1
ATOM 626 C C . VAL A 1 85 ? -5.283 -6.349 -2.620 1.00 95.12 85 VAL A C 1
ATOM 628 O O . VAL A 1 85 ? -4.432 -7.146 -2.245 1.00 95.12 85 VAL A O 1
ATOM 631 N N . HIS A 1 86 ? -6.562 -6.455 -2.249 1.00 94.25 86 HIS A N 1
ATOM 632 C CA . HIS A 1 86 ? -7.057 -7.396 -1.235 1.00 94.25 86 HIS A CA 1
ATOM 633 C C . HIS A 1 86 ? -6.884 -8.870 -1.606 1.00 94.25 86 HIS A C 1
ATOM 635 O O . HIS A 1 86 ? -6.801 -9.705 -0.708 1.00 94.25 86 HIS A O 1
ATOM 641 N N . LYS A 1 87 ? -6.766 -9.195 -2.901 1.00 94.12 87 LYS A N 1
ATOM 642 C CA . LYS A 1 87 ? -6.402 -10.547 -3.360 1.00 94.12 87 LYS A CA 1
ATOM 643 C C . LYS A 1 87 ? -4.989 -10.962 -2.941 1.00 94.12 87 LYS A C 1
ATOM 645 O O . LYS A 1 87 ? -4.739 -12.149 -2.776 1.00 94.12 87 LYS A O 1
ATOM 650 N N . VAL A 1 88 ? -4.071 -10.003 -2.806 1.00 94.62 88 VAL A N 1
ATOM 651 C CA . VAL A 1 88 ? -2.656 -10.251 -2.477 1.00 94.62 88 VAL A CA 1
ATOM 652 C C . VAL A 1 88 ? -2.352 -9.863 -1.029 1.00 94.62 88 VAL A C 1
ATOM 654 O O . VAL A 1 88 ? -1.666 -10.585 -0.311 1.00 94.62 88 VAL A O 1
ATOM 657 N N . TYR A 1 89 ? -2.885 -8.723 -0.596 1.00 93.81 89 TYR A N 1
ATOM 658 C CA . TYR A 1 89 ? -2.696 -8.119 0.715 1.00 93.81 89 TYR A CA 1
ATOM 659 C C . TYR A 1 89 ? -4.068 -7.813 1.311 1.00 93.81 89 TYR A C 1
ATOM 661 O O . TYR A 1 89 ? -4.640 -6.745 1.091 1.00 93.81 89 TYR A O 1
ATOM 669 N N . SER A 1 90 ? -4.617 -8.767 2.062 1.00 92.75 90 SER A N 1
ATOM 670 C CA . SER A 1 90 ? -5.971 -8.678 2.626 1.00 92.75 90 SER A CA 1
ATOM 671 C C . SER A 1 90 ? -6.178 -7.498 3.586 1.00 92.75 90 SER A C 1
ATOM 673 O O . SER A 1 90 ? -7.322 -7.110 3.817 1.00 92.75 90 SER A O 1
ATOM 675 N N . GLY A 1 91 ? -5.093 -6.933 4.126 1.00 90.88 91 GLY A N 1
ATOM 676 C CA . GLY A 1 91 ? -5.094 -5.731 4.964 1.00 90.88 91 GLY A CA 1
ATOM 677 C C . GLY A 1 91 ? -4.633 -4.450 4.261 1.00 90.88 91 GLY A C 1
ATOM 678 O O . GLY A 1 91 ? -4.567 -3.404 4.900 1.00 90.88 91 GLY A O 1
ATOM 679 N N . GLY A 1 92 ? -4.285 -4.520 2.974 1.00 94.06 92 GLY A N 1
ATOM 680 C CA . GLY A 1 92 ? -3.824 -3.371 2.195 1.00 94.06 92 GLY A CA 1
ATOM 681 C C . GLY A 1 92 ? -2.305 -3.169 2.181 1.00 94.06 92 GLY A C 1
ATOM 682 O O . GLY A 1 92 ? -1.510 -4.044 2.548 1.00 94.06 92 GLY A O 1
ATOM 683 N N . ILE A 1 93 ? -1.893 -1.997 1.699 1.00 94.94 93 ILE A N 1
ATOM 684 C CA . ILE A 1 93 ? -0.486 -1.609 1.535 1.00 94.94 93 ILE A CA 1
ATOM 685 C C . ILE A 1 93 ? -0.241 -0.383 2.400 1.00 94.94 93 ILE A C 1
ATOM 687 O O . ILE A 1 93 ? -0.896 0.634 2.227 1.00 94.94 93 ILE A O 1
ATOM 691 N N . ALA A 1 94 ? 0.729 -0.448 3.296 1.00 94.94 94 ALA A N 1
ATOM 692 C CA . ALA A 1 94 ? 1.026 0.639 4.211 1.00 94.94 94 ALA A CA 1
ATOM 693 C C . ALA A 1 94 ? 2.477 1.089 4.087 1.00 94.94 94 ALA A C 1
ATOM 695 O O . ALA A 1 94 ? 3.367 0.301 3.744 1.00 94.94 94 ALA A O 1
ATOM 696 N N . LYS A 1 95 ? 2.725 2.343 4.462 1.00 95.00 95 LYS A N 1
ATOM 697 C CA . LYS A 1 95 ? 4.090 2.824 4.688 1.00 95.00 95 LYS A CA 1
ATOM 698 C C . LYS A 1 95 ? 4.770 2.018 5.795 1.00 95.00 95 LYS A C 1
ATOM 700 O O . LYS A 1 95 ? 4.112 1.530 6.723 1.00 95.00 95 LYS A O 1
ATOM 705 N N . LYS A 1 96 ? 6.096 1.911 5.733 1.00 93.00 96 LYS A N 1
ATOM 706 C CA . LYS A 1 96 ? 6.908 1.222 6.750 1.00 93.00 96 LYS A CA 1
ATOM 707 C C . LYS A 1 96 ? 6.821 1.896 8.119 1.00 93.00 96 LYS A C 1
ATOM 709 O O . LYS A 1 96 ? 6.866 1.207 9.130 1.00 93.00 96 LYS A O 1
ATOM 714 N N . SER A 1 97 ? 6.643 3.217 8.147 1.00 90.50 97 SER A N 1
ATOM 715 C CA . SER A 1 97 ? 6.495 3.999 9.382 1.00 90.50 97 SER A CA 1
ATOM 716 C C . SER A 1 97 ? 5.161 3.781 10.100 1.00 90.50 97 SER A C 1
ATOM 718 O O . SER A 1 97 ? 5.045 4.073 11.289 1.00 90.50 97 SER A O 1
ATOM 720 N N . VAL A 1 98 ? 4.141 3.271 9.406 1.00 88.00 98 VAL A N 1
ATOM 721 C CA . VAL A 1 98 ? 2.815 3.069 9.989 1.00 88.00 98 VAL A CA 1
ATOM 722 C C . VAL A 1 98 ? 2.809 1.756 10.760 1.00 88.00 98 VAL A C 1
ATOM 724 O O . VAL A 1 98 ? 3.012 0.692 10.184 1.00 88.00 98 VAL A O 1
ATOM 727 N N . THR A 1 99 ? 2.522 1.800 12.054 1.00 85.50 99 THR A N 1
ATOM 728 C CA . THR A 1 99 ? 2.410 0.600 12.905 1.00 85.50 99 THR A CA 1
ATOM 729 C C . THR A 1 99 ? 0.972 0.291 13.304 1.00 85.50 99 THR A C 1
ATOM 731 O O . THR A 1 99 ? 0.647 -0.859 13.593 1.00 85.50 99 THR A O 1
ATOM 734 N N . LYS A 1 100 ? 0.092 1.295 13.276 1.00 85.12 100 LYS A N 1
ATOM 735 C CA . LYS A 1 100 ? -1.319 1.189 13.654 1.00 85.12 100 LYS A CA 1
ATOM 736 C C . LYS A 1 100 ? -2.204 1.857 12.611 1.00 85.12 100 LYS A C 1
ATOM 738 O O . LYS A 1 100 ? -1.777 2.825 11.991 1.00 85.12 100 LYS A O 1
ATOM 743 N N . ASN A 1 101 ? -3.420 1.343 12.468 1.00 83.94 101 ASN A N 1
ATOM 744 C CA . ASN A 1 101 ? -4.457 1.953 11.649 1.00 83.94 101 ASN A CA 1
ATOM 745 C C . ASN A 1 101 ? -5.104 3.137 12.387 1.00 83.94 101 ASN A C 1
ATOM 747 O O . ASN A 1 101 ? -5.372 3.009 13.590 1.00 83.94 101 ASN A O 1
ATOM 751 N N . LYS A 1 102 ? -5.360 4.257 11.704 1.00 84.75 102 LYS A N 1
ATOM 752 C CA . LYS A 1 102 ? -6.054 5.421 12.269 1.00 84.75 102 LYS A CA 1
ATOM 753 C C . LYS A 1 102 ? -7.520 5.381 11.853 1.00 84.75 102 LYS A C 1
ATOM 755 O O . LYS A 1 102 ? -7.866 5.664 10.723 1.00 84.75 102 LYS A O 1
ATOM 760 N N . VAL A 1 103 ? -8.403 5.108 12.807 1.00 82.75 103 VAL A N 1
ATOM 761 C CA . VAL A 1 103 ? -9.845 5.066 12.547 1.00 82.75 103 VAL A CA 1
ATOM 762 C C . VAL A 1 103 ? -10.511 6.282 13.168 1.00 82.75 103 VAL A C 1
ATOM 764 O O . VAL A 1 103 ? -10.485 6.450 14.393 1.00 82.75 103 VAL A O 1
ATOM 767 N N . VAL A 1 104 ? -11.126 7.111 12.326 1.00 81.94 104 VAL A N 1
ATOM 768 C CA . VAL A 1 104 ? -11.954 8.242 12.754 1.00 81.94 104 VAL A CA 1
ATOM 769 C C . VAL A 1 104 ? -13.404 7.778 12.857 1.00 81.94 104 VAL A C 1
ATOM 771 O O . VAL A 1 104 ? -14.009 7.378 11.868 1.00 81.94 104 VAL A O 1
ATOM 774 N N . SER A 1 105 ? -13.970 7.822 14.062 1.00 81.75 105 SER A N 1
ATOM 775 C CA . SER A 1 105 ? -15.370 7.463 14.312 1.00 81.75 105 SER A CA 1
ATOM 776 C C . SER A 1 105 ? -16.007 8.502 15.224 1.00 81.75 105 SER A C 1
ATOM 778 O O . SER A 1 105 ? -15.485 8.779 16.303 1.00 81.75 105 SER A O 1
ATOM 780 N N . GLY A 1 106 ? -17.127 9.092 14.797 1.00 82.44 106 GLY A N 1
ATOM 781 C CA . GLY A 1 106 ? -17.842 10.108 15.582 1.00 82.44 106 GLY A CA 1
ATOM 782 C C . GLY A 1 106 ? -16.973 11.315 15.964 1.00 82.44 106 GLY A C 1
ATOM 783 O O . GLY A 1 106 ? -17.041 11.784 17.095 1.00 82.44 106 GLY A O 1
ATOM 784 N N . GLY A 1 107 ? -16.085 11.756 15.064 1.00 85.56 107 GLY A N 1
ATOM 785 C CA . GLY A 1 107 ? -15.161 12.875 15.299 1.00 85.56 107 GLY A CA 1
ATOM 786 C C . GLY A 1 107 ? -13.941 12.548 16.170 1.00 85.56 107 GLY A C 1
ATOM 787 O O . GLY A 1 107 ? -13.112 13.422 16.404 1.00 85.56 107 GLY A O 1
ATOM 788 N N . LYS A 1 108 ? -13.793 11.301 16.637 1.00 84.81 108 LYS A N 1
ATOM 789 C CA . LYS A 1 108 ? -12.651 10.867 17.453 1.00 84.81 108 LYS A CA 1
ATOM 790 C C . LYS A 1 108 ? -11.720 9.970 16.649 1.00 84.81 108 LYS A C 1
ATOM 792 O O . LYS A 1 108 ? -12.149 8.960 16.091 1.00 84.81 108 LYS A O 1
ATOM 797 N N . THR A 1 109 ? -10.435 10.308 16.649 1.00 87.75 109 THR A N 1
ATOM 798 C CA . THR A 1 109 ? -9.380 9.476 16.062 1.00 87.75 109 THR A CA 1
ATOM 799 C C . THR A 1 109 ? -8.916 8.448 17.082 1.00 87.75 109 THR A C 1
ATOM 801 O O . THR A 1 109 ? -8.369 8.791 18.128 1.00 87.75 109 THR A O 1
ATOM 804 N N . THR A 1 110 ? -9.104 7.172 16.765 1.00 86.69 110 THR A N 1
ATOM 805 C CA . THR A 1 110 ? -8.603 6.044 17.557 1.00 86.69 110 THR A CA 1
ATOM 806 C C . THR A 1 110 ? -7.554 5.280 16.762 1.00 86.69 110 THR A C 1
ATOM 808 O O . THR A 1 110 ? -7.577 5.282 15.533 1.00 86.69 110 THR A O 1
ATOM 811 N N . THR A 1 111 ? -6.613 4.629 17.450 1.00 87.62 111 THR A N 1
ATOM 812 C CA . THR A 1 111 ? -5.645 3.747 16.783 1.00 87.62 111 THR A CA 1
ATOM 813 C C . THR A 1 111 ? -6.010 2.293 17.022 1.00 87.62 111 THR A C 1
ATOM 815 O O . THR A 1 111 ? -6.324 1.899 18.145 1.00 87.62 111 THR A O 1
ATOM 818 N N . ARG A 1 112 ? -5.986 1.492 15.959 1.00 85.69 112 ARG A N 1
ATOM 819 C CA . ARG A 1 112 ? -6.308 0.062 15.996 1.00 85.69 112 ARG A CA 1
ATOM 820 C C . ARG A 1 112 ? -5.163 -0.752 15.406 1.00 85.69 112 ARG A C 1
ATOM 822 O O . ARG A 1 112 ? -4.329 -0.234 14.663 1.00 85.69 112 ARG A O 1
ATOM 829 N N . ALA A 1 113 ? -5.113 -2.035 15.746 1.00 85.62 113 ALA A N 1
ATOM 830 C CA . ALA A 1 113 ? -4.184 -2.952 15.102 1.00 85.62 113 ALA A CA 1
ATOM 831 C C . ALA A 1 113 ? -4.526 -3.094 13.611 1.00 85.62 113 ALA A C 1
ATOM 833 O O . ALA A 1 113 ? -5.696 -3.083 13.222 1.00 85.62 113 ALA A O 1
ATOM 834 N N . LEU A 1 114 ? -3.489 -3.239 12.790 1.00 85.75 114 LEU A N 1
ATOM 835 C CA . LEU A 1 114 ? -3.629 -3.555 11.374 1.00 85.75 114 LEU A CA 1
ATOM 836 C C . LEU A 1 114 ? -4.247 -4.948 11.238 1.00 85.75 114 LEU A C 1
ATOM 838 O O . LEU A 1 114 ? -3.733 -5.913 11.802 1.00 85.75 114 LEU A O 1
ATOM 842 N N . LYS A 1 115 ? -5.355 -5.050 10.506 1.00 85.81 115 LYS A N 1
ATOM 843 C CA . LYS A 1 115 ? -6.056 -6.318 10.292 1.00 85.81 115 LYS A CA 1
ATOM 844 C C . LYS A 1 115 ? -5.642 -6.935 8.961 1.00 85.81 115 LYS A C 1
ATOM 846 O O . LYS A 1 115 ? -5.537 -6.236 7.960 1.00 85.81 115 LYS A O 1
ATOM 851 N N . GLY A 1 116 ? -5.481 -8.256 8.942 1.00 88.50 116 GLY A N 1
ATOM 852 C CA . GLY A 1 116 ? -5.119 -9.007 7.740 1.00 88.50 116 GLY A CA 1
ATOM 853 C C . GLY A 1 116 ? -3.642 -8.887 7.362 1.00 88.50 116 GLY A C 1
ATOM 854 O O . GLY A 1 116 ? -2.792 -8.485 8.154 1.00 88.50 116 GLY A O 1
ATOM 855 N N . THR A 1 117 ? -3.327 -9.273 6.130 1.00 91.50 117 THR A N 1
ATOM 856 C CA . THR A 1 117 ? -1.966 -9.238 5.594 1.00 91.50 117 THR A CA 1
ATOM 857 C C . THR A 1 117 ? -1.681 -7.851 5.040 1.00 91.50 117 THR A C 1
ATOM 859 O O . THR A 1 117 ? -2.167 -7.506 3.963 1.00 91.50 117 THR A O 1
ATOM 862 N N . VAL A 1 118 ? -0.889 -7.067 5.771 1.00 93.12 118 VAL A N 1
ATOM 863 C CA . VAL A 1 118 ? -0.476 -5.721 5.355 1.00 93.12 118 VAL A CA 1
ATOM 864 C C . VAL A 1 118 ? 0.929 -5.753 4.782 1.00 93.12 118 VAL A C 1
ATOM 866 O O . VAL A 1 118 ? 1.878 -6.166 5.454 1.00 93.12 118 VAL A O 1
ATOM 869 N N . LYS A 1 119 ? 1.091 -5.256 3.555 1.00 94.25 119 LYS A N 1
ATOM 870 C CA . LYS A 1 119 ? 2.420 -5.080 2.968 1.00 94.25 119 LYS A CA 1
ATOM 871 C C . LYS A 1 119 ? 3.008 -3.737 3.393 1.00 94.25 119 LYS A C 1
ATOM 873 O O . LYS A 1 119 ? 2.455 -2.694 3.062 1.00 94.25 119 LYS A O 1
ATOM 878 N N . LYS A 1 120 ? 4.137 -3.772 4.105 1.00 94.06 120 LYS A N 1
ATOM 879 C CA . LYS A 1 120 ? 4.904 -2.588 4.525 1.00 94.06 120 LYS A CA 1
ATOM 880 C C . LYS A 1 120 ? 5.973 -2.250 3.495 1.00 94.06 120 LYS A C 1
ATOM 882 O O . LYS A 1 120 ? 7.040 -2.863 3.488 1.00 94.06 120 LYS A O 1
ATOM 887 N N . ASP A 1 121 ? 5.668 -1.319 2.601 1.00 94.38 121 ASP A N 1
ATOM 888 C CA . ASP A 1 121 ? 6.581 -0.913 1.535 1.00 94.38 121 ASP A CA 1
ATOM 889 C C . ASP A 1 121 ? 6.228 0.488 1.019 1.00 94.38 121 ASP A C 1
ATOM 891 O O . ASP A 1 121 ? 5.140 0.705 0.488 1.00 94.38 121 ASP A O 1
ATOM 895 N N . ASP A 1 122 ? 7.151 1.438 1.169 1.00 94.50 122 ASP A N 1
ATOM 896 C CA . ASP A 1 122 ? 6.914 2.839 0.810 1.00 94.50 122 ASP A CA 1
ATOM 897 C C . ASP A 1 122 ? 6.871 3.061 -0.706 1.00 94.50 122 ASP A C 1
ATOM 899 O O . ASP A 1 122 ? 6.112 3.907 -1.180 1.00 94.50 122 ASP A O 1
ATOM 903 N N . ALA A 1 123 ? 7.647 2.295 -1.480 1.00 93.69 123 ALA A N 1
ATOM 904 C CA . ALA A 1 123 ? 7.655 2.393 -2.937 1.00 93.69 123 ALA A CA 1
ATOM 905 C C . ALA A 1 123 ? 6.353 1.827 -3.513 1.00 93.69 123 ALA A C 1
ATOM 907 O O . ALA A 1 123 ? 5.723 2.447 -4.376 1.00 93.69 123 ALA A O 1
ATOM 908 N N . LEU A 1 124 ? 5.905 0.689 -2.979 1.00 94.88 124 LEU A N 1
ATOM 909 C CA . LEU A 1 124 ? 4.622 0.098 -3.331 1.00 94.88 124 LEU A CA 1
ATOM 910 C C . LEU A 1 124 ? 3.456 0.985 -2.895 1.00 94.88 124 LEU A C 1
ATOM 912 O O . LEU A 1 124 ? 2.522 1.179 -3.671 1.00 94.88 124 LEU A O 1
ATOM 916 N N . TYR A 1 125 ? 3.516 1.560 -1.693 1.00 95.38 125 TYR A N 1
ATOM 917 C CA . TYR A 1 125 ? 2.523 2.526 -1.236 1.00 95.38 125 TYR A CA 1
ATOM 918 C C . TYR A 1 125 ? 2.479 3.738 -2.171 1.00 95.38 125 TYR A C 1
ATOM 920 O O . TYR A 1 125 ? 1.407 4.094 -2.644 1.00 95.38 125 TYR A O 1
ATOM 928 N N . LYS A 1 126 ? 3.627 4.338 -2.515 1.00 94.81 126 LYS A N 1
ATOM 929 C CA . LYS A 1 126 ? 3.693 5.513 -3.402 1.00 94.81 126 LYS A CA 1
ATOM 930 C C . LYS A 1 126 ? 3.066 5.233 -4.771 1.00 94.81 126 LYS A C 1
ATOM 932 O O . LYS A 1 126 ? 2.291 6.052 -5.256 1.00 94.81 126 LYS A O 1
ATOM 937 N N . ALA A 1 127 ? 3.325 4.061 -5.352 1.00 95.00 127 ALA A N 1
ATOM 938 C CA . ALA A 1 127 ? 2.722 3.632 -6.620 1.00 95.00 127 ALA A CA 1
ATOM 939 C C . ALA A 1 127 ? 1.195 3.413 -6.551 1.00 95.00 127 ALA A C 1
ATOM 941 O O . ALA A 1 127 ? 0.526 3.342 -7.587 1.00 95.00 127 ALA A O 1
ATOM 942 N N . ASN A 1 128 ? 0.643 3.294 -5.341 1.00 95.56 128 ASN A N 1
ATOM 943 C CA . ASN A 1 128 ? -0.765 3.013 -5.066 1.00 95.56 128 ASN A CA 1
ATOM 944 C C . ASN A 1 128 ? -1.433 4.071 -4.176 1.00 95.56 128 ASN A C 1
ATOM 946 O O . ASN A 1 128 ? -2.569 3.878 -3.756 1.00 95.56 128 ASN A O 1
ATOM 950 N N . ALA A 1 129 ? -0.783 5.211 -3.926 1.00 93.69 129 ALA A N 1
ATOM 951 C CA . ALA A 1 129 ? -1.252 6.233 -2.986 1.00 93.69 129 ALA A CA 1
ATOM 952 C C . ALA A 1 129 ? -2.579 6.884 -3.409 1.00 93.69 129 ALA A C 1
ATOM 954 O O . ALA A 1 129 ? -3.252 7.523 -2.603 1.00 93.69 129 ALA A O 1
ATOM 955 N N . LYS A 1 130 ? -2.976 6.715 -4.676 1.00 92.69 130 LYS A N 1
ATOM 956 C CA . LYS A 1 130 ? -4.302 7.084 -5.189 1.00 92.69 130 LYS A CA 1
ATOM 957 C C . LYS A 1 130 ? -5.443 6.265 -4.571 1.00 92.69 130 LYS A C 1
ATOM 959 O O . LYS A 1 130 ? -6.580 6.710 -4.606 1.00 92.69 130 LYS A O 1
ATOM 964 N N . LEU A 1 131 ? -5.138 5.078 -4.047 1.00 92.12 131 LEU A N 1
ATOM 965 C CA . LEU A 1 131 ? -6.105 4.159 -3.449 1.00 92.12 131 LEU A CA 1
ATOM 966 C C . LEU A 1 131 ? -6.278 4.365 -1.935 1.00 92.12 131 LEU A C 1
ATOM 968 O O . LEU A 1 131 ? -7.184 3.790 -1.342 1.00 92.12 131 LEU A O 1
ATOM 972 N N . ASP A 1 132 ? -5.407 5.161 -1.316 1.00 91.25 132 ASP A N 1
ATOM 973 C CA . ASP A 1 132 ? -5.601 5.688 0.033 1.00 91.25 132 ASP A CA 1
ATOM 974 C C . ASP A 1 132 ? -6.511 6.924 -0.075 1.00 91.25 132 ASP A C 1
ATOM 976 O O . ASP A 1 132 ? -6.112 7.941 -0.658 1.00 91.25 132 ASP A O 1
ATOM 980 N N . ARG A 1 133 ? -7.759 6.817 0.385 1.00 88.38 133 ARG A N 1
ATOM 981 C CA . ARG A 1 133 ? -8.774 7.869 0.209 1.00 88.38 133 ARG A CA 1
ATOM 982 C C . ARG A 1 133 ? -8.641 8.959 1.271 1.00 88.38 133 ARG A C 1
ATOM 984 O O . ARG A 1 133 ? -8.853 10.129 0.965 1.00 88.38 133 ARG A O 1
ATOM 991 N N . ASP A 1 134 ? -8.292 8.567 2.483 1.00 84.12 134 ASP A N 1
ATOM 992 C CA . ASP A 1 134 ? -8.214 9.367 3.704 1.00 84.12 134 ASP A CA 1
ATOM 993 C C . ASP A 1 134 ? -6.787 9.796 4.072 1.00 84.12 134 ASP A C 1
ATOM 995 O O . ASP A 1 134 ? -6.600 10.610 4.976 1.00 84.12 134 ASP A O 1
ATOM 999 N N . LYS A 1 135 ? -5.793 9.366 3.289 1.00 87.75 135 LYS A N 1
ATOM 1000 C CA . LYS A 1 135 ? -4.388 9.803 3.352 1.00 87.75 135 LYS A CA 1
ATOM 1001 C C . LYS A 1 135 ? -3.730 9.521 4.696 1.00 87.75 135 LYS A C 1
ATOM 1003 O O . LYS A 1 135 ? -2.809 10.235 5.105 1.00 87.75 135 LYS A O 1
ATOM 1008 N N . ASP A 1 136 ? -4.164 8.465 5.365 1.00 85.56 136 ASP A N 1
ATOM 1009 C CA . ASP A 1 136 ? -3.669 8.085 6.681 1.00 85.56 136 ASP A CA 1
ATOM 1010 C C . ASP A 1 136 ? -2.325 7.316 6.605 1.00 85.56 136 ASP A C 1
ATOM 1012 O O . ASP A 1 136 ? -1.639 7.130 7.618 1.00 85.56 136 ASP A O 1
ATOM 1016 N N . GLY A 1 137 ? -1.892 6.949 5.390 1.00 90.00 137 GLY A N 1
ATOM 1017 C CA . GLY A 1 137 ? -0.676 6.180 5.142 1.00 90.00 137 GLY A CA 1
ATOM 1018 C C . GLY A 1 137 ? -0.915 4.691 4.882 1.00 90.00 137 GLY A C 1
ATOM 1019 O O . GLY A 1 137 ? 0.074 3.939 4.816 1.00 90.00 137 GLY A O 1
ATOM 1020 N N . ILE A 1 138 ? -2.173 4.268 4.714 1.00 91.38 138 ILE A N 1
ATOM 1021 C CA . ILE A 1 138 ? -2.584 2.901 4.393 1.00 91.38 138 ILE A CA 1
ATOM 1022 C C . ILE A 1 138 ? -3.511 2.903 3.166 1.00 91.38 138 ILE A C 1
ATOM 1024 O O . ILE A 1 138 ? -4.669 3.287 3.189 1.00 91.38 138 ILE A O 1
ATOM 1028 N N . ALA A 1 139 ? -3.012 2.387 2.047 1.00 93.12 139 ALA A N 1
ATOM 1029 C CA . ALA A 1 139 ? -3.813 2.205 0.846 1.00 93.12 139 ALA A CA 1
ATOM 1030 C C . ALA A 1 139 ? -4.717 0.971 0.962 1.00 93.12 139 ALA A C 1
ATOM 1032 O O . ALA A 1 139 ? -4.237 -0.136 1.242 1.00 93.12 139 ALA A O 1
ATOM 1033 N N . CYS A 1 140 ? -6.003 1.156 0.639 1.00 90.19 140 CYS A N 1
ATOM 1034 C CA . CYS A 1 140 ? -7.025 0.107 0.671 1.00 90.19 140 CYS A CA 1
ATOM 1035 C C . CYS A 1 140 ? -7.103 -0.615 2.017 1.00 90.19 140 CYS A C 1
ATOM 1037 O O . CYS A 1 140 ? -7.157 -1.847 2.063 1.00 90.19 140 CYS A O 1
ATOM 1039 N N . GLU A 1 141 ? -7.063 0.130 3.113 1.00 79.12 141 GLU A N 1
ATOM 1040 C CA . GLU A 1 141 ? -7.253 -0.451 4.432 1.00 79.12 141 GLU A CA 1
ATOM 1041 C C . GLU A 1 141 ? -8.633 -1.102 4.596 1.00 79.12 141 GLU A C 1
ATOM 1043 O O . GLU A 1 141 ? -9.579 -0.862 3.839 1.00 79.12 141 GLU A O 1
ATOM 1048 N N . LYS A 1 142 ? -8.738 -1.957 5.610 1.00 70.94 142 LYS A N 1
ATOM 1049 C CA . LYS A 1 142 ? -9.994 -2.568 6.033 1.00 70.94 142 LYS A CA 1
ATOM 1050 C C . LYS A 1 142 ? -10.342 -1.998 7.409 1.00 70.94 142 LYS A C 1
ATOM 1052 O O . LYS A 1 142 ? -9.743 -2.416 8.403 1.00 70.94 142 LYS A O 1
ATOM 1057 N N . SER A 1 143 ? -11.238 -1.011 7.432 1.00 59.59 143 SER A N 1
ATOM 1058 C CA . SER A 1 143 ? -11.696 -0.306 8.642 1.00 59.59 143 SER A CA 1
ATOM 1059 C C . SER A 1 143 ? -12.397 -1.233 9.649 1.00 59.59 143 SER A C 1
ATOM 1061 O O . SER A 1 143 ? -13.068 -2.198 9.214 1.00 59.59 143 SER A O 1
#

Radius of gyration: 36.52 Å; chains: 1; bounding box: 133×51×39 Å

Sequence (143 aa):
MPQAADSAPRSGAGHERRSRRRITTPRTRRGGRSRDHHQFQGEPVRIIRTLGIAAATAVLATTVVVGGTSTAQAAPKSYANCTAVHKVYSGGIAKKSVTKNKVVSGGKTTTRALKGTVKKDDALYKANAKLDRDKDGIACEKS